Protein AF-A0A955Z6E3-F1 (afdb_monomer_lite)

pLDDT: mean 91.02, std 9.89, range [42.03, 97.5]

Foldseek 3Di:
DWDKAKDFDADPVRFGDFQKWKDKAPDIWTAHRRNMTIDTGDFDWIFIDINNHTPDTGTPVPDDRDD

Sequence (67 aa):
MGRLVKFSVVDGNGAGVGGQTVVAGEASVTTNVSGLGQALLEDGSTVITVNGVKVYEGPVAALKPLE

Radius of gyration: 11.32 Å; chains: 1; bounding box: 26×20×31 Å

Structure (mmCIF, N/CA/C/O backbone):
data_AF-A0A955Z6E3-F1
#
_entry.id   AF-A0A955Z6E3-F1
#
loop_
_atom_site.group_PDB
_atom_site.id
_atom_site.type_symbol
_atom_site.label_atom_id
_atom_site.label_alt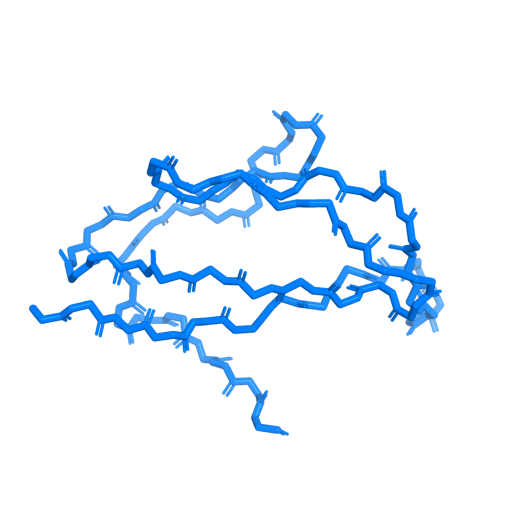_id
_atom_site.label_comp_id
_atom_site.label_asym_id
_atom_site.label_entity_id
_atom_site.label_seq_id
_atom_site.pdbx_PDB_ins_code
_atom_site.Cartn_x
_atom_site.Cartn_y
_atom_sit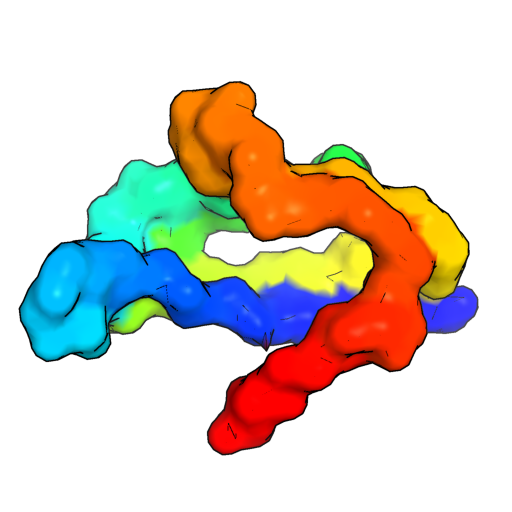e.Cartn_z
_atom_site.occupancy
_atom_site.B_iso_or_equiv
_atom_site.auth_seq_id
_atom_site.auth_comp_id
_atom_site.auth_asym_id
_atom_site.auth_atom_id
_atom_site.pdbx_PDB_model_num
ATOM 1 N N . MET A 1 1 ? -6.598 3.106 18.277 1.00 74.75 1 MET A N 1
ATOM 2 C CA . MET A 1 1 ? -5.135 2.997 18.462 1.00 74.75 1 MET A CA 1
ATOM 3 C C . MET A 1 1 ? -4.584 2.749 17.071 1.00 74.75 1 MET A C 1
ATOM 5 O O . MET A 1 1 ? -4.944 1.742 16.487 1.00 74.75 1 MET A O 1
ATOM 9 N N . GLY A 1 2 ? -3.791 3.650 16.494 1.00 82.12 2 GLY A N 1
ATOM 10 C CA . GLY A 1 2 ? -3.312 3.448 15.123 1.00 82.12 2 GLY A CA 1
ATOM 11 C C . GLY A 1 2 ? -2.462 2.177 14.954 1.00 82.12 2 GLY A C 1
ATOM 12 O O . GLY A 1 2 ? -1.759 1.757 15.876 1.00 82.12 2 GLY A O 1
ATOM 13 N N . ARG A 1 3 ? -2.508 1.569 13.765 1.00 87.81 3 ARG A N 1
ATOM 14 C CA . ARG A 1 3 ? -1.667 0.438 13.347 1.00 87.81 3 ARG A CA 1
ATOM 15 C C . ARG A 1 3 ? -0.671 0.888 12.293 1.00 87.81 3 ARG A C 1
ATOM 17 O O . ARG A 1 3 ? -1.053 1.508 11.303 1.00 87.81 3 ARG A O 1
ATOM 24 N N . LEU A 1 4 ? 0.601 0.546 12.480 1.00 90.56 4 LEU A N 1
ATOM 25 C CA . LEU A 1 4 ? 1.617 0.760 11.455 1.00 90.56 4 LEU A CA 1
ATOM 26 C C . LEU A 1 4 ? 1.470 -0.316 10.373 1.00 90.56 4 LEU A C 1
ATOM 28 O O . LEU A 1 4 ? 1.678 -1.498 10.637 1.00 90.56 4 LEU A O 1
ATOM 32 N N . VAL A 1 5 ? 1.110 0.095 9.161 1.00 90.56 5 VAL A N 1
ATOM 33 C CA . VAL A 1 5 ? 0.936 -0.789 8.006 1.00 90.56 5 VAL A CA 1
ATOM 34 C C . VAL A 1 5 ? 2.060 -0.543 7.011 1.00 90.56 5 VAL A C 1
ATOM 36 O O . VAL A 1 5 ? 2.357 0.599 6.658 1.00 90.56 5 VAL A O 1
ATOM 39 N N . LYS A 1 6 ? 2.682 -1.629 6.547 1.00 92.38 6 LYS A N 1
ATOM 40 C CA . LYS A 1 6 ? 3.674 -1.617 5.472 1.00 92.38 6 LYS A CA 1
ATOM 41 C C . LYS A 1 6 ? 3.006 -2.027 4.163 1.00 92.38 6 LYS A C 1
ATOM 43 O O . LYS A 1 6 ? 2.345 -3.060 4.097 1.00 92.38 6 LYS A O 1
ATOM 48 N N . PHE A 1 7 ? 3.204 -1.226 3.129 1.00 90.88 7 PHE A N 1
ATOM 49 C CA . PHE A 1 7 ? 2.752 -1.493 1.771 1.00 90.88 7 PHE A CA 1
ATOM 50 C C . PHE A 1 7 ? 3.920 -1.992 0.927 1.00 90.88 7 PHE A C 1
ATOM 52 O O . PHE A 1 7 ? 5.046 -1.511 1.071 1.00 90.88 7 PHE A O 1
ATOM 59 N N . SER A 1 8 ? 3.622 -2.926 0.029 1.00 93.75 8 SER A N 1
ATOM 60 C CA . SER A 1 8 ? 4.518 -3.370 -1.033 1.00 93.75 8 SER A CA 1
ATOM 61 C C . SER A 1 8 ? 3.785 -3.214 -2.358 1.00 93.75 8 SER A C 1
ATOM 63 O O . SER A 1 8 ? 2.778 -3.885 -2.590 1.00 93.75 8 SER A O 1
ATOM 65 N N . VAL A 1 9 ? 4.249 -2.289 -3.194 1.00 94.00 9 VAL A N 1
ATOM 66 C CA . VAL A 1 9 ? 3.738 -2.098 -4.552 1.00 94.00 9 VAL A CA 1
ATOM 67 C C . VAL A 1 9 ? 4.689 -2.801 -5.503 1.00 94.00 9 VAL A C 1
ATOM 69 O O . VAL A 1 9 ? 5.875 -2.471 -5.554 1.00 94.00 9 VAL A O 1
ATOM 72 N N . VAL A 1 10 ? 4.165 -3.771 -6.244 1.00 95.06 10 VAL A N 1
ATOM 73 C CA . VAL A 1 10 ? 4.931 -4.607 -7.170 1.00 95.06 10 VAL A CA 1
ATOM 74 C C . VAL A 1 10 ? 4.357 -4.531 -8.582 1.00 95.06 10 VAL A C 1
ATOM 76 O O . VAL A 1 10 ? 3.180 -4.218 -8.763 1.00 95.06 10 VAL A O 1
ATOM 79 N N . ASP A 1 11 ? 5.193 -4.803 -9.579 1.00 93.31 11 ASP A N 1
ATOM 80 C CA . ASP A 1 11 ? 4.778 -4.957 -10.969 1.00 93.31 11 ASP A CA 1
ATOM 81 C C . ASP A 1 11 ? 4.163 -6.348 -11.225 1.00 93.31 11 ASP A C 1
ATOM 83 O O . ASP A 1 11 ? 4.030 -7.180 -10.324 1.00 93.31 11 ASP A O 1
ATOM 87 N N . GLY A 1 12 ? 3.805 -6.626 -12.483 1.00 92.06 12 GLY A N 1
ATOM 88 C CA . GLY A 1 12 ? 3.254 -7.925 -12.888 1.00 92.06 12 GLY A CA 1
ATOM 89 C C . GLY A 1 12 ? 4.212 -9.115 -12.729 1.00 92.06 12 GLY A C 1
ATOM 90 O O . GLY A 1 12 ? 3.762 -10.255 -12.803 1.00 92.06 12 GLY A O 1
ATOM 91 N N . ASN A 1 13 ? 5.504 -8.871 -12.493 1.00 94.62 13 ASN A N 1
ATOM 92 C CA . ASN A 1 13 ? 6.526 -9.890 -12.250 1.00 94.62 13 ASN A CA 1
ATOM 93 C C . ASN A 1 13 ? 6.854 -10.041 -10.753 1.00 94.62 13 ASN A C 1
ATOM 95 O O . ASN A 1 13 ? 7.690 -10.868 -10.390 1.00 94.62 13 ASN A O 1
ATOM 99 N N . GLY A 1 14 ? 6.226 -9.243 -9.882 1.00 91.75 14 GLY A N 1
ATOM 100 C CA . GLY A 1 14 ? 6.506 -9.212 -8.448 1.00 91.75 14 GLY A CA 1
ATOM 101 C C . GLY A 1 14 ? 7.704 -8.341 -8.052 1.00 91.75 14 GLY A C 1
ATOM 102 O O . GLY A 1 14 ? 8.099 -8.362 -6.887 1.00 91.75 14 GLY A O 1
ATOM 103 N N .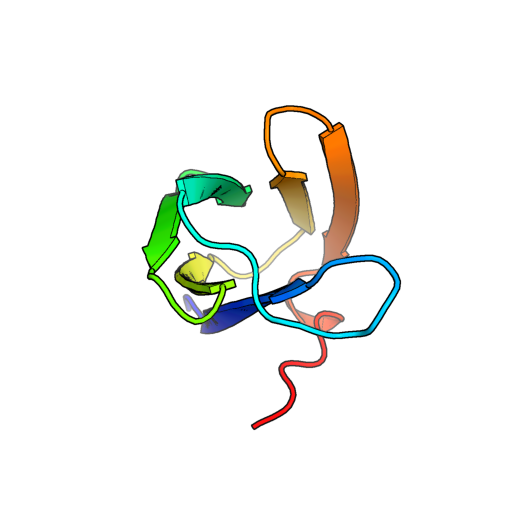 ALA A 1 15 ? 8.288 -7.570 -8.974 1.00 94.88 15 ALA A N 1
ATOM 104 C CA . ALA A 1 15 ? 9.370 -6.641 -8.661 1.00 94.88 15 ALA A CA 1
ATOM 105 C C . ALA A 1 15 ? 8.815 -5.353 -8.039 1.00 94.88 15 ALA A C 1
ATOM 107 O O . ALA A 1 15 ? 7.825 -4.801 -8.514 1.00 94.88 15 ALA A O 1
ATOM 108 N N . GLY A 1 16 ? 9.456 -4.861 -6.977 1.00 95.81 16 GLY A N 1
ATOM 109 C CA . GLY A 1 16 ? 9.039 -3.641 -6.285 1.00 95.81 16 GLY A CA 1
ATOM 110 C C . GLY A 1 16 ? 9.112 -2.400 -7.177 1.00 95.81 16 GLY A C 1
ATOM 111 O O . GLY A 1 16 ? 10.118 -2.170 -7.847 1.00 95.81 16 GLY A O 1
ATOM 112 N N . VAL A 1 17 ? 8.058 -1.581 -7.161 1.00 96.12 17 VAL A N 1
ATOM 113 C CA . VAL A 1 17 ? 7.940 -0.383 -8.002 1.00 96.12 17 VAL A CA 1
ATOM 114 C C . VAL A 1 17 ? 8.036 0.874 -7.149 1.00 96.12 17 VAL A C 1
ATOM 116 O O . VAL A 1 17 ? 7.146 1.182 -6.352 1.00 96.12 17 VAL A O 1
ATOM 119 N N . GLY A 1 18 ? 9.122 1.624 -7.331 1.00 96.56 18 GLY A N 1
ATOM 120 C CA . GLY A 1 18 ? 9.336 2.900 -6.653 1.00 96.56 18 GLY A CA 1
ATOM 121 C C . GLY A 1 18 ? 8.553 4.071 -7.241 1.00 96.56 18 GLY A C 1
ATOM 122 O O . GLY A 1 18 ? 8.070 4.027 -8.375 1.00 96.56 18 GLY A O 1
ATOM 123 N N . GLY A 1 19 ? 8.430 5.137 -6.448 1.00 96.50 19 GLY A N 1
ATOM 124 C CA . GLY A 1 19 ? 7.788 6.386 -6.865 1.00 96.50 19 GLY A CA 1
ATOM 125 C C . GLY A 1 19 ? 6.261 6.325 -6.952 1.00 96.50 19 GLY A C 1
ATOM 126 O O . GLY A 1 19 ? 5.657 7.248 -7.486 1.00 96.50 19 GLY A O 1
ATOM 127 N N . GLN A 1 20 ? 5.633 5.262 -6.447 1.00 96.56 20 GLN A N 1
ATOM 128 C CA . GLN A 1 20 ? 4.179 5.101 -6.454 1.00 96.56 20 GLN A CA 1
ATOM 129 C C . GLN A 1 20 ? 3.578 5.814 -5.247 1.00 96.56 20 GLN A C 1
ATOM 131 O O . GLN A 1 20 ? 4.078 5.663 -4.134 1.00 96.56 20 GLN A O 1
ATOM 136 N N . THR A 1 21 ? 2.500 6.569 -5.441 1.00 97.50 21 THR A N 1
ATOM 137 C CA . THR A 1 21 ? 1.799 7.251 -4.349 1.00 97.50 21 THR A CA 1
ATOM 138 C C . THR A 1 21 ? 0.713 6.347 -3.787 1.00 97.50 21 THR A C 1
ATOM 140 O O . THR A 1 21 ? -0.276 6.065 -4.460 1.00 97.50 21 THR A O 1
ATOM 143 N N . VAL A 1 22 ? 0.883 5.918 -2.541 1.00 96.25 22 VAL A N 1
ATOM 144 C CA . VAL A 1 22 ? -0.110 5.181 -1.763 1.00 96.25 22 VAL A CA 1
ATOM 145 C C . VAL A 1 22 ? -0.835 6.163 -0.850 1.00 96.25 22 VAL A C 1
ATOM 147 O O . VAL A 1 22 ? -0.210 6.785 0.007 1.00 96.25 22 VAL A O 1
ATOM 150 N N . VAL A 1 23 ? -2.151 6.287 -1.011 1.00 96.19 23 VAL A N 1
ATOM 151 C CA . VAL A 1 23 ? -3.010 7.050 -0.092 1.00 96.19 23 VAL A CA 1
ATOM 152 C C . VAL A 1 23 ? -3.853 6.065 0.695 1.00 96.19 23 VAL A C 1
ATOM 154 O O . VAL A 1 23 ? -4.523 5.228 0.092 1.00 96.19 23 VAL A O 1
ATOM 157 N N . ALA A 1 24 ? -3.817 6.157 2.021 1.00 93.25 24 ALA A N 1
ATOM 158 C CA . ALA A 1 24 ? -4.550 5.281 2.925 1.00 93.25 24 ALA A CA 1
ATOM 159 C C . ALA A 1 24 ? -5.068 6.091 4.120 1.00 93.25 24 ALA A C 1
ATOM 161 O O . ALA A 1 24 ? -4.290 6.559 4.952 1.0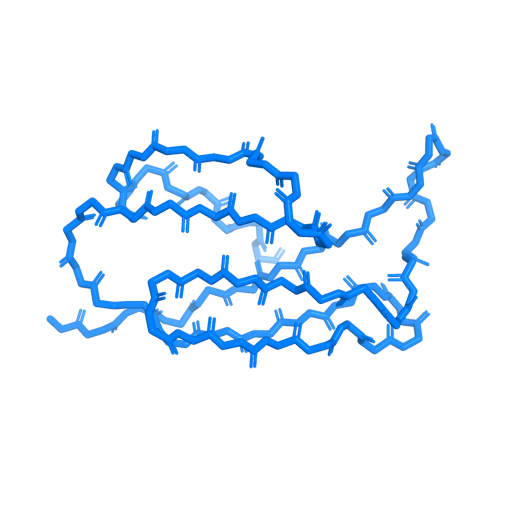0 93.25 24 ALA A O 1
ATOM 162 N N . GLY A 1 25 ? -6.389 6.264 4.206 1.00 89.81 25 GLY A N 1
ATOM 163 C CA . GLY A 1 25 ? -6.988 7.200 5.163 1.00 89.81 25 GLY A CA 1
ATOM 164 C C . GLY A 1 25 ? -6.479 8.627 4.928 1.00 89.81 25 GLY A C 1
ATOM 165 O O . GLY A 1 25 ? -6.539 9.124 3.807 1.00 89.81 25 GLY A O 1
ATOM 166 N N . GLU A 1 26 ? -5.952 9.266 5.974 1.00 90.19 26 GLU A N 1
ATOM 167 C CA . GLU A 1 26 ? -5.338 10.603 5.892 1.00 90.19 26 GLU A CA 1
ATOM 168 C C . GLU A 1 26 ? -3.845 10.570 5.515 1.00 90.19 26 GLU A C 1
ATOM 170 O O . GLU A 1 26 ? -3.235 11.613 5.282 1.00 90.19 26 GLU A O 1
ATOM 175 N N . ALA A 1 27 ? -3.235 9.383 5.440 1.00 93.00 27 ALA A N 1
ATOM 176 C CA . ALA A 1 27 ? -1.825 9.238 5.112 1.00 93.00 27 ALA A CA 1
ATOM 177 C C . ALA A 1 27 ? -1.593 9.192 3.594 1.00 93.00 27 ALA A C 1
ATOM 179 O O . ALA A 1 27 ? -2.332 8.542 2.852 1.00 93.00 27 ALA A O 1
ATOM 180 N N . SER A 1 28 ? -0.505 9.823 3.149 1.00 95.75 28 SER A N 1
ATOM 181 C CA . SER A 1 28 ? 0.004 9.758 1.776 1.00 95.75 28 SER A CA 1
ATOM 182 C C . SER A 1 28 ? 1.494 9.437 1.804 1.00 95.75 28 SER A C 1
ATOM 184 O O . SER A 1 28 ? 2.267 10.109 2.488 1.00 95.75 28 SER A O 1
ATOM 186 N N . VAL A 1 29 ? 1.893 8.382 1.097 1.00 95.81 29 VAL A N 1
ATOM 187 C CA . VAL A 1 29 ? 3.252 7.836 1.125 1.00 95.81 29 VAL A CA 1
ATOM 188 C C . VAL A 1 29 ? 3.712 7.543 -0.293 1.00 95.81 29 VAL A C 1
ATOM 190 O O . VAL A 1 29 ? 3.013 6.877 -1.049 1.00 95.81 29 VAL A O 1
ATOM 193 N N . THR A 1 30 ? 4.920 7.977 -0.641 1.00 96.94 30 THR A N 1
ATOM 194 C CA . THR A 1 30 ? 5.571 7.576 -1.894 1.00 96.94 30 THR A CA 1
ATOM 195 C C . THR A 1 30 ? 6.464 6.365 -1.646 1.00 96.94 30 THR A C 1
ATOM 197 O O . THR A 1 30 ? 7.274 6.378 -0.718 1.00 96.94 30 THR A O 1
ATOM 200 N N . THR A 1 31 ? 6.337 5.319 -2.463 1.00 96.62 31 THR A N 1
ATOM 201 C CA . THR A 1 31 ? 7.164 4.116 -2.328 1.00 96.62 31 THR A CA 1
ATOM 202 C C . THR A 1 31 ? 8.634 4.398 -2.628 1.00 96.62 31 THR A C 1
ATOM 204 O O . THR A 1 31 ? 8.979 5.145 -3.549 1.00 96.62 31 THR A O 1
ATOM 207 N N . ASN A 1 32 ? 9.524 3.772 -1.857 1.00 95.94 32 ASN A N 1
ATOM 208 C CA . ASN A 1 32 ? 10.964 3.817 -2.102 1.00 95.94 32 ASN A CA 1
ATOM 209 C C . ASN A 1 32 ? 11.363 2.971 -3.328 1.00 95.94 32 ASN A C 1
ATOM 211 O O . ASN A 1 32 ? 10.525 2.320 -3.942 1.00 95.94 32 ASN A O 1
ATOM 215 N N . VAL A 1 33 ? 12.656 2.927 -3.667 1.00 95.94 33 VAL A N 1
ATOM 216 C CA . VAL A 1 33 ? 13.174 2.168 -4.828 1.00 95.94 33 VAL A CA 1
ATOM 217 C C . VAL A 1 33 ? 12.833 0.670 -4.820 1.00 95.94 33 VAL A C 1
ATOM 219 O O . VAL A 1 33 ? 12.832 0.051 -5.876 1.00 95.94 33 VAL A O 1
ATOM 222 N N . SER A 1 34 ? 12.519 0.093 -3.657 1.00 95.00 34 SER A N 1
ATOM 223 C CA . SER A 1 34 ? 12.097 -1.304 -3.498 1.00 95.00 34 SER A CA 1
ATOM 224 C C . SER A 1 34 ? 10.574 -1.483 -3.518 1.00 95.00 34 SER A C 1
ATOM 226 O O . SER A 1 34 ? 10.091 -2.569 -3.215 1.00 95.00 34 SER A O 1
ATOM 228 N N . GLY A 1 35 ? 9.802 -0.435 -3.813 1.00 95.81 35 GLY A N 1
ATOM 229 C CA . GLY A 1 35 ? 8.340 -0.475 -3.813 1.00 95.81 35 GLY A CA 1
ATOM 230 C C . GLY A 1 35 ? 7.691 -0.458 -2.431 1.00 95.81 35 GLY A C 1
ATOM 231 O O . GLY A 1 35 ? 6.509 -0.769 -2.309 1.00 95.81 35 GLY A O 1
ATOM 232 N N . LEU A 1 36 ? 8.433 -0.085 -1.385 1.00 94.94 36 LEU A N 1
ATOM 233 C CA . LEU A 1 36 ? 7.947 -0.127 -0.007 1.00 94.94 36 LEU A CA 1
ATOM 234 C C . LEU A 1 36 ? 7.527 1.253 0.500 1.00 94.94 36 LEU A C 1
ATOM 236 O O . LEU A 1 36 ? 8.201 2.251 0.245 1.00 94.94 36 LEU A O 1
ATOM 240 N N . GLY A 1 37 ? 6.447 1.286 1.279 1.00 93.75 37 GLY A N 1
ATOM 241 C CA . GLY A 1 37 ? 5.982 2.459 2.020 1.00 93.75 37 GLY A CA 1
ATOM 242 C C . GLY A 1 37 ? 5.363 2.051 3.356 1.00 93.75 37 GLY A C 1
ATOM 243 O O . GLY A 1 37 ? 4.963 0.901 3.525 1.00 93.75 37 GLY A O 1
ATOM 244 N N . GLN A 1 38 ? 5.295 2.965 4.320 1.00 93.38 38 GLN A N 1
ATOM 245 C CA . GLN A 1 38 ? 4.670 2.714 5.621 1.00 93.38 38 GLN A CA 1
ATOM 246 C C . GLN A 1 38 ? 3.761 3.873 6.011 1.00 93.38 38 GLN A C 1
ATOM 248 O O . GLN A 1 38 ? 4.150 5.027 5.855 1.00 93.38 38 GLN A O 1
ATOM 253 N N . ALA A 1 39 ? 2.583 3.563 6.546 1.00 92.38 39 ALA A N 1
ATOM 254 C CA . ALA A 1 39 ? 1.665 4.552 7.099 1.00 92.38 39 ALA A CA 1
ATOM 255 C C . ALA A 1 39 ? 1.082 4.075 8.427 1.00 92.38 39 ALA A C 1
ATOM 257 O O . ALA A 1 39 ? 0.839 2.882 8.622 1.00 92.38 39 ALA A O 1
ATOM 258 N N . LEU A 1 40 ? 0.825 5.023 9.324 1.00 91.81 40 LEU A N 1
ATOM 259 C CA . LEU A 1 40 ? -0.001 4.789 10.498 1.00 91.81 40 LEU A CA 1
ATOM 260 C C . LEU A 1 40 ? -1.467 4.944 10.084 1.00 91.81 40 LEU A C 1
ATOM 262 O O . LEU A 1 40 ? -1.856 6.008 9.609 1.00 91.81 40 LEU A O 1
ATOM 266 N N . LEU A 1 41 ? -2.257 3.884 10.234 1.00 92.31 41 LEU A N 1
ATOM 267 C CA . LEU A 1 41 ? -3.688 3.898 9.945 1.00 92.31 41 LEU A CA 1
ATOM 268 C C . LEU A 1 41 ? -4.476 3.802 11.241 1.00 92.31 41 LEU A C 1
ATOM 270 O O . LEU A 1 41 ? -4.211 2.922 12.057 1.00 92.31 41 LEU A O 1
ATOM 274 N N . GLU A 1 42 ? -5.467 4.668 11.411 1.00 92.19 42 GLU A N 1
ATOM 275 C CA . GLU A 1 42 ? -6.411 4.541 12.516 1.00 92.19 42 GLU A CA 1
ATOM 276 C C . GLU A 1 42 ? -7.248 3.265 12.386 1.00 92.19 42 GLU A C 1
ATOM 278 O O . GLU A 1 42 ? -7.503 2.764 11.287 1.00 92.19 42 GLU A O 1
ATOM 283 N N . ASP A 1 43 ? -7.676 2.721 13.525 1.00 90.25 43 ASP A N 1
ATOM 284 C CA . ASP A 1 43 ? -8.623 1.609 13.524 1.00 90.25 43 ASP A CA 1
ATOM 285 C C . ASP A 1 43 ? -9.933 2.038 12.839 1.00 90.25 43 ASP A C 1
ATOM 287 O O . ASP A 1 43 ? -10.404 3.163 13.002 1.00 90.25 43 ASP A O 1
ATOM 291 N N . GLY A 1 44 ? -10.559 1.122 12.103 1.00 90.56 44 GLY A N 1
ATOM 292 C CA . GLY A 1 44 ? -11.809 1.386 11.390 1.00 90.56 44 GLY A CA 1
ATOM 293 C C . GLY A 1 44 ? -11.741 0.948 9.935 1.00 90.56 44 GLY A C 1
ATOM 294 O O . GLY A 1 44 ? -10.923 0.100 9.581 1.00 90.56 44 GLY A O 1
ATOM 295 N N . SER A 1 45 ? -12.631 1.490 9.102 1.00 93.94 45 SER A N 1
ATOM 296 C CA . SER A 1 45 ? -12.613 1.266 7.653 1.00 93.94 45 SER A CA 1
ATOM 297 C C . SER A 1 45 ? -11.696 2.272 6.966 1.00 93.94 45 SER A C 1
ATOM 299 O O . SER A 1 45 ? -11.674 3.442 7.339 1.00 93.94 45 SER A O 1
ATOM 301 N N . THR A 1 46 ? -10.962 1.827 5.953 1.00 94.19 46 THR A N 1
ATOM 302 C CA . THR A 1 46 ? -10.089 2.673 5.142 1.00 94.19 46 THR A CA 1
ATOM 303 C C . THR A 1 46 ? -10.263 2.366 3.661 1.00 94.19 46 THR A C 1
ATOM 305 O O . THR A 1 46 ? -10.606 1.247 3.272 1.00 94.19 46 THR A O 1
ATOM 308 N N . VAL A 1 47 ? -9.991 3.371 2.836 1.00 95.50 47 VAL A N 1
ATOM 309 C CA . VAL A 1 47 ? -9.827 3.224 1.392 1.00 95.50 47 VAL A CA 1
ATOM 310 C C . VAL A 1 47 ? -8.348 3.402 1.094 1.00 95.50 47 VAL A C 1
ATOM 312 O O . VAL A 1 47 ? -7.747 4.387 1.525 1.00 95.50 47 VAL A O 1
ATOM 315 N N . ILE A 1 48 ? -7.771 2.453 0.358 1.00 94.94 48 ILE A N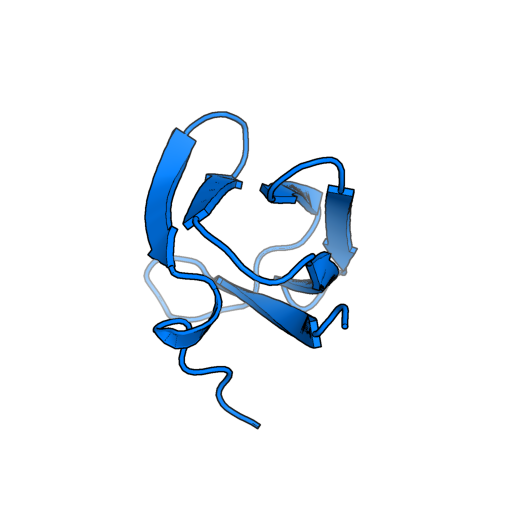 1
ATOM 316 C CA . ILE A 1 48 ? -6.385 2.533 -0.100 1.00 94.94 48 ILE A CA 1
ATOM 317 C C . ILE A 1 48 ? -6.391 2.723 -1.607 1.00 94.94 48 ILE A C 1
ATOM 319 O O . ILE A 1 48 ? -7.027 1.959 -2.343 1.00 94.94 48 ILE A O 1
ATOM 323 N N . THR A 1 49 ? -5.654 3.728 -2.066 1.00 96.50 49 THR A N 1
ATOM 324 C CA . THR A 1 49 ? -5.414 3.963 -3.486 1.00 96.50 49 THR A CA 1
ATOM 325 C C . THR A 1 49 ? -3.925 3.943 -3.798 1.00 96.50 49 THR A C 1
ATOM 327 O O . THR A 1 49 ? -3.108 4.332 -2.966 1.00 96.50 49 THR A O 1
ATOM 330 N N . VAL A 1 50 ? -3.582 3.502 -5.005 1.00 95.94 50 VAL A N 1
ATOM 331 C CA . VAL A 1 50 ? -2.240 3.611 -5.582 1.00 95.94 50 VAL A CA 1
ATOM 332 C C . VAL A 1 50 ? -2.358 4.465 -6.836 1.00 95.94 50 VAL A C 1
ATOM 334 O O . VAL A 1 50 ? -3.100 4.113 -7.751 1.00 95.94 50 VAL A O 1
ATOM 337 N N . ASN A 1 51 ? -1.689 5.617 -6.863 1.00 95.75 51 ASN A N 1
ATOM 338 C CA . ASN A 1 51 ? -1.800 6.630 -7.921 1.00 95.75 51 ASN A CA 1
ATOM 339 C C . ASN A 1 51 ? -3.261 6.983 -8.272 1.00 95.75 51 ASN A C 1
ATOM 341 O O . ASN A 1 51 ? -3.620 7.120 -9.439 1.00 95.75 51 ASN A O 1
ATOM 345 N N . GLY A 1 52 ? -4.129 7.074 -7.259 1.00 94.62 52 GLY A N 1
ATOM 346 C CA . GLY A 1 52 ? -5.556 7.366 -7.434 1.00 94.62 52 GLY A CA 1
ATOM 347 C C . GLY A 1 52 ? -6.427 6.170 -7.840 1.00 94.62 52 GLY A C 1
ATOM 348 O O . GLY A 1 52 ? -7.649 6.298 -7.870 1.00 94.62 52 GLY A O 1
ATOM 349 N N . VAL A 1 53 ? -5.850 4.992 -8.091 1.00 95.50 53 VAL A N 1
ATOM 350 C CA . VAL A 1 53 ? -6.606 3.758 -8.348 1.00 95.50 53 VAL A CA 1
ATOM 351 C C . VAL A 1 53 ? -6.921 3.068 -7.026 1.00 95.50 53 VAL A C 1
ATOM 353 O O . VAL A 1 53 ? -6.011 2.715 -6.281 1.00 95.50 53 VAL A O 1
ATOM 356 N N . LYS A 1 54 ? -8.205 2.848 -6.727 1.00 95.62 54 LYS A N 1
ATOM 357 C CA . LYS A 1 54 ? -8.638 2.131 -5.518 1.00 95.62 54 LYS A CA 1
ATOM 358 C C . LYS A 1 54 ? -8.239 0.656 -5.587 1.00 95.62 54 LYS A C 1
ATOM 360 O O . LYS A 1 54 ? -8.690 -0.058 -6.476 1.00 95.62 54 LYS A O 1
ATOM 365 N N . VAL A 1 55 ? -7.433 0.211 -4.623 1.00 93.75 55 VAL A N 1
ATOM 366 C CA . VAL A 1 55 ? -6.948 -1.180 -4.512 1.00 93.75 55 VAL A CA 1
ATOM 367 C C . VAL A 1 55 ? -7.548 -1.922 -3.322 1.00 93.75 55 VAL A C 1
ATOM 369 O O . VAL A 1 55 ? -7.550 -3.149 -3.297 1.00 93.75 55 VAL A O 1
ATOM 372 N N . TYR A 1 56 ? -8.069 -1.190 -2.338 1.00 94.00 56 TYR A N 1
ATOM 373 C CA . TYR A 1 56 ? -8.706 -1.766 -1.163 1.00 94.00 56 TYR A CA 1
ATOM 374 C C . TYR A 1 56 ? -9.752 -0.814 -0.591 1.00 94.00 56 TYR A C 1
ATOM 376 O O . TYR A 1 56 ? -9.582 0.406 -0.612 1.00 94.00 56 TYR A O 1
ATOM 384 N N . GLU A 1 57 ? -10.813 -1.392 -0.044 1.00 94.50 57 GLU A N 1
ATOM 385 C CA . GLU A 1 57 ? -11.819 -0.704 0.752 1.00 94.50 57 GLU A CA 1
ATOM 386 C C . GLU A 1 57 ? -12.337 -1.675 1.808 1.00 94.50 57 GLU A C 1
ATOM 388 O O . GLU A 1 57 ? -12.840 -2.749 1.476 1.00 94.50 57 GLU A O 1
ATOM 393 N N . GLY A 1 58 ? -12.178 -1.320 3.080 1.00 94.06 58 GLY A N 1
ATOM 394 C CA . GLY A 1 58 ? -12.615 -2.176 4.172 1.00 94.06 58 GLY A CA 1
ATOM 395 C C . GLY A 1 58 ? -11.883 -1.924 5.485 1.00 94.06 58 GLY A C 1
ATOM 396 O O . GLY A 1 58 ? -11.102 -0.979 5.607 1.00 94.06 58 GLY A O 1
ATOM 397 N N . PRO A 1 59 ? -12.113 -2.777 6.496 1.00 93.25 59 PRO A N 1
ATOM 398 C CA . PRO A 1 59 ? -11.530 -2.595 7.815 1.00 93.25 59 PRO A CA 1
ATOM 399 C C . PRO A 1 59 ? -10.005 -2.736 7.784 1.00 93.25 59 PRO A C 1
ATOM 401 O O . PRO A 1 59 ? -9.478 -3.710 7.251 1.00 93.25 59 PRO A O 1
ATOM 404 N N . VAL A 1 60 ? -9.284 -1.822 8.434 1.00 90.69 60 VAL A N 1
ATOM 405 C CA . VAL A 1 60 ? -7.826 -1.899 8.646 1.00 90.69 60 VAL A CA 1
ATOM 406 C C . VAL A 1 60 ? -7.444 -3.213 9.333 1.00 90.69 60 VAL A C 1
ATOM 408 O O . VAL A 1 60 ? -6.394 -3.782 9.054 1.00 90.69 60 VAL A O 1
ATOM 411 N N . ALA A 1 61 ? -8.333 -3.763 10.165 1.00 88.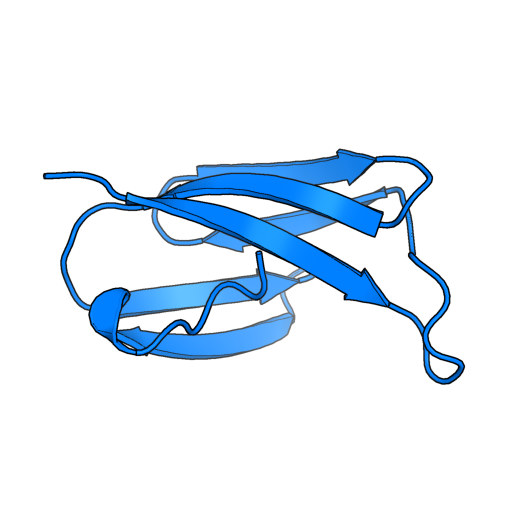94 61 ALA A N 1
ATOM 412 C CA . ALA A 1 61 ? -8.134 -5.053 10.817 1.00 88.94 61 ALA A CA 1
ATOM 413 C C . ALA A 1 61 ? -8.071 -6.261 9.863 1.00 88.94 61 ALA A C 1
ATOM 415 O O . ALA A 1 61 ? -7.540 -7.295 10.259 1.00 88.94 61 ALA A O 1
ATOM 416 N N . ALA A 1 62 ? -8.601 -6.147 8.639 1.00 89.44 62 ALA A N 1
ATOM 417 C CA . ALA A 1 62 ? -8.531 -7.203 7.629 1.00 89.44 62 ALA A CA 1
ATOM 418 C C . ALA A 1 62 ? -7.304 -7.081 6.714 1.00 89.44 62 ALA A C 1
ATOM 420 O O . ALA A 1 62 ? -7.018 -8.014 5.960 1.00 89.44 62 ALA A O 1
ATOM 421 N N . LEU A 1 63 ? -6.554 -5.974 6.797 1.00 87.31 63 LEU A N 1
ATOM 422 C CA . LEU A 1 63 ? -5.238 -5.905 6.180 1.00 87.31 63 LEU A CA 1
ATOM 423 C C . LEU A 1 63 ? -4.365 -6.960 6.859 1.00 87.31 63 LEU A C 1
ATOM 425 O O . LEU A 1 63 ? -4.191 -6.947 8.077 1.00 87.31 63 LEU A O 1
ATOM 429 N N . LYS A 1 64 ? -3.850 -7.895 6.063 1.00 71.56 64 LYS A N 1
ATOM 430 C CA . LYS A 1 64 ? -2.853 -8.874 6.489 1.00 71.56 64 LYS A CA 1
ATOM 431 C C . LYS A 1 64 ? -1.484 -8.328 6.091 1.00 71.56 64 LYS A C 1
ATOM 433 O O . LYS A 1 64 ? -1.042 -8.637 4.984 1.00 71.56 64 LYS A O 1
ATOM 438 N N . PRO A 1 65 ? -0.836 -7.472 6.903 1.00 60.22 65 PRO A N 1
ATOM 439 C CA . PRO A 1 65 ? 0.553 -7.135 6.640 1.00 60.22 65 PRO A CA 1
ATOM 440 C C . PRO A 1 65 ? 1.340 -8.450 6.642 1.00 60.22 65 PRO A C 1
ATOM 442 O O . PRO A 1 65 ? 1.310 -9.184 7.628 1.00 60.22 65 PRO A O 1
ATOM 445 N N . LEU A 1 66 ? 1.965 -8.789 5.512 1.00 50.16 66 LEU A N 1
ATOM 446 C CA . LEU A 1 66 ? 3.043 -9.769 5.532 1.00 50.16 66 LEU A CA 1
ATOM 447 C C . LEU A 1 66 ? 4.196 -9.095 6.283 1.00 50.16 66 LEU A C 1
ATOM 449 O O . LEU A 1 66 ? 4.619 -8.006 5.879 1.00 50.16 66 LEU A O 1
ATOM 453 N N . GLU A 1 67 ? 4.635 -9.700 7.386 1.00 42.03 67 GLU A N 1
ATOM 454 C CA . GLU A 1 67 ? 5.903 -9.336 8.034 1.00 42.03 67 GLU A CA 1
ATOM 455 C C . GLU A 1 67 ? 7.082 -9.546 7.073 1.00 42.03 67 GLU A C 1
ATOM 457 O O . GLU A 1 67 ? 7.106 -10.593 6.382 1.00 42.03 67 GLU A O 1
#

Secondary structure (DSSP, 8-state):
--EEEEEE-B-TTS-B-TT-EEEETTEEEE--TTSEEEEEE-SSEEEEEETTEEEEEEEGGG-----